Protein AF-A0A6S7JSI7-F1 (afdb_monomer)

Organism: Paramuricea clavata (NCBI:txid317549)

Foldseek 3Di:
DVVVVLLVDALVVLVVQLVVLVVLLVCLLVVQPPCVVDPPPPPPHDTSVVSNVVSVVSSVVSVVSSVVRVCVVCVPVDPCVVVVVVVVVVVVVVVVVVVVVVVVVVVVVVVVVVVVVVVVVVVVD

Radius of gyration: 22.26 Å; Cα contacts (8 Å, |Δi|>4): 66; chains: 1; bounding box: 47×29×73 Å

Sequence (125 aa):
MNWLLYYKSSPLEHHYLHILWNPAVGLVPAFRLPERLVPVSFDVIGQSHQLFHITSFIASKYQFEAVIKDCLLKRGQINTDVVSALSVEAILLVVFTDLVILCYFSIKLYKSTDKEEKLNYNKMD

Secondary structure (DSSP, 8-state):
-HHHHHHHS-HHHHHHHHHHHHHHHHHHHHHTTTTTTSTTTTSSSS-HHHHHHHHHHHHHHHHHHHHHHHHHHTTTT--HHHHHHHHHHHHHHHHHHHHHHHHHHHHHHHHHHHHHHHHHHTTT-

Structure (mmCIF, N/CA/C/O backbone):
data_AF-A0A6S7JSI7-F1
#
_entry.id   AF-A0A6S7JSI7-F1
#
loop_
_atom_site.group_PDB
_atom_site.id
_atom_site.type_symbol
_atom_site.label_atom_id
_atom_site.label_alt_id
_atom_site.label_comp_id
_atom_site.label_asym_id
_atom_site.label_entity_id
_atom_site.label_seq_id
_atom_site.pdbx_PDB_ins_code
_atom_site.Cartn_x
_atom_site.Cartn_y
_atom_site.Cartn_z
_atom_site.occupancy
_atom_site.B_iso_or_equiv
_atom_site.auth_seq_id
_atom_site.auth_comp_id
_atom_site.auth_asym_id
_atom_site.auth_atom_id
_atom_site.pdbx_PDB_model_num
ATOM 1 N N . MET A 1 1 ? -1.013 -21.119 -24.278 1.00 50.38 1 MET A N 1
ATOM 2 C CA . MET A 1 1 ? -1.716 -19.870 -24.657 1.00 50.38 1 MET A CA 1
ATOM 3 C C . MET A 1 1 ? -1.460 -18.712 -23.679 1.00 50.38 1 MET A C 1
ATOM 5 O O . MET A 1 1 ? -1.123 -17.634 -24.141 1.00 50.38 1 MET A O 1
ATOM 9 N N . ASN A 1 2 ? -1.539 -18.911 -22.352 1.00 59.53 2 ASN A N 1
ATOM 10 C CA . ASN A 1 2 ? -1.414 -17.815 -21.363 1.00 59.53 2 ASN A CA 1
ATOM 11 C C . ASN A 1 2 ? -0.045 -17.114 -21.302 1.00 59.53 2 ASN A C 1
ATOM 13 O O . ASN A 1 2 ? 0.011 -15.916 -21.057 1.00 59.53 2 ASN A O 1
ATOM 17 N N . TRP A 1 3 ? 1.055 -17.821 -21.574 1.00 59.19 3 TRP A N 1
ATOM 18 C CA . TRP A 1 3 ? 2.406 -17.244 -21.498 1.00 59.19 3 TRP A CA 1
ATOM 19 C C . TRP A 1 3 ? 2.675 -16.143 -22.541 1.00 59.19 3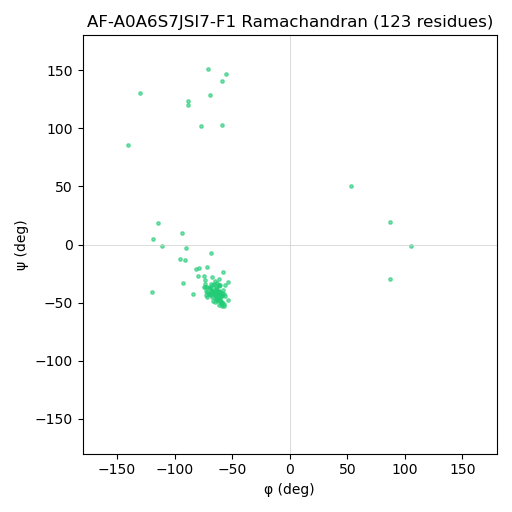 TRP A C 1
ATOM 21 O O . TRP A 1 3 ? 3.350 -15.161 -22.249 1.00 59.19 3 TRP A O 1
ATOM 31 N N . LEU A 1 4 ? 2.097 -16.261 -23.742 1.00 59.94 4 LEU A N 1
ATOM 32 C CA . LEU A 1 4 ? 2.232 -15.245 -24.795 1.00 59.94 4 LEU A CA 1
ATOM 33 C C . LEU A 1 4 ? 1.395 -13.991 -24.495 1.00 59.94 4 LEU A C 1
ATOM 35 O O . LEU A 1 4 ? 1.825 -12.878 -24.784 1.00 59.94 4 LEU A O 1
ATOM 39 N N . LEU A 1 5 ? 0.226 -14.158 -23.866 1.00 63.38 5 LEU A N 1
ATOM 40 C CA . LEU A 1 5 ? -0.597 -13.037 -23.397 1.00 63.38 5 LEU A CA 1
ATOM 41 C C . LEU A 1 5 ? 0.058 -12.315 -22.213 1.00 63.38 5 LEU A C 1
ATOM 43 O O . LEU A 1 5 ? 0.045 -11.087 -22.156 1.00 63.38 5 LEU A O 1
ATOM 47 N N . TYR A 1 6 ? 0.701 -13.067 -21.316 1.00 66.12 6 TYR A N 1
ATOM 48 C CA . TYR A 1 6 ? 1.439 -12.515 -20.182 1.00 66.12 6 TYR A CA 1
ATOM 49 C C . TYR A 1 6 ? 2.558 -11.559 -20.624 1.00 66.12 6 TYR A C 1
ATOM 51 O O . TYR A 1 6 ? 2.690 -10.477 -20.054 1.00 66.12 6 TYR A O 1
ATOM 59 N N . TYR A 1 7 ? 3.3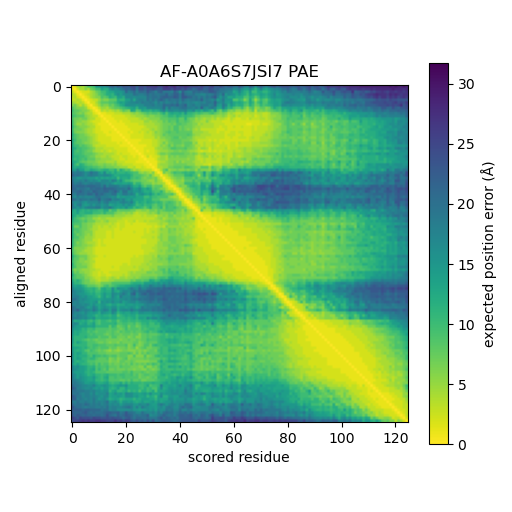02 -11.908 -21.681 1.00 63.75 7 TYR A N 1
ATOM 60 C CA . TYR A 1 7 ? 4.351 -11.046 -22.241 1.00 63.75 7 TYR A CA 1
ATOM 61 C C . TYR A 1 7 ? 3.799 -9.858 -23.049 1.00 63.75 7 TYR A C 1
ATOM 63 O O . TYR A 1 7 ? 4.444 -8.819 -23.133 1.00 63.75 7 TYR A O 1
ATOM 71 N N . LYS A 1 8 ? 2.595 -9.987 -23.625 1.00 66.75 8 LYS A N 1
ATOM 72 C CA . LYS A 1 8 ? 1.939 -8.905 -24.378 1.00 66.75 8 LYS A CA 1
ATOM 73 C C . LYS A 1 8 ? 1.388 -7.795 -23.475 1.00 66.75 8 LYS A C 1
ATOM 75 O O . LYS A 1 8 ? 1.320 -6.648 -23.901 1.00 66.75 8 LYS A O 1
ATOM 80 N N . SER A 1 9 ? 0.973 -8.139 -22.258 1.00 74.88 9 SER A N 1
ATOM 81 C CA . SER A 1 9 ? 0.397 -7.178 -21.309 1.00 74.88 9 SER A CA 1
ATOM 82 C C . SER A 1 9 ? 1.438 -6.181 -20.781 1.00 74.88 9 SER A C 1
ATOM 84 O O . SER A 1 9 ? 2.513 -6.573 -20.308 1.00 74.88 9 SER A O 1
ATOM 86 N N . SER A 1 10 ? 1.115 -4.889 -20.864 1.00 81.69 10 SER A N 1
ATOM 87 C CA . SER A 1 10 ? 2.058 -3.806 -20.573 1.00 81.69 10 SER A CA 1
ATOM 88 C C . SER A 1 10 ? 2.380 -3.696 -19.067 1.00 81.69 10 SER A C 1
ATOM 90 O O . SER A 1 10 ? 1.530 -4.017 -18.228 1.00 81.69 10 SER A O 1
ATOM 92 N N . PRO A 1 11 ? 3.584 -3.219 -18.677 1.00 82.31 11 PRO A N 1
ATOM 93 C CA . PRO A 1 11 ? 3.891 -2.923 -17.270 1.00 82.31 11 PRO A CA 1
ATOM 94 C C . PRO A 1 11 ? 2.886 -1.931 -16.664 1.00 82.31 11 PRO A C 1
ATOM 96 O O . PRO A 1 11 ? 2.489 -2.053 -15.508 1.00 82.31 11 PRO A O 1
ATOM 99 N N . LEU A 1 12 ? 2.410 -0.992 -17.485 1.00 85.38 12 LEU A N 1
ATOM 100 C CA . LEU A 1 12 ? 1.447 0.037 -17.111 1.00 85.38 12 LEU A CA 1
ATOM 101 C C . LEU A 1 12 ? 0.100 -0.548 -16.650 1.00 85.38 12 LEU A C 1
ATOM 103 O O . LEU A 1 12 ? -0.446 -0.100 -15.646 1.00 85.38 12 LEU A O 1
ATOM 107 N N . GLU A 1 13 ? -0.414 -1.579 -17.327 1.00 87.69 13 GLU A N 1
ATOM 108 C CA . GLU A 1 13 ? -1.639 -2.280 -16.903 1.00 87.69 13 GLU A CA 1
ATOM 109 C C . GLU A 1 13 ? -1.509 -2.863 -15.490 1.00 87.69 13 GLU A C 1
ATOM 111 O O . GLU A 1 13 ? -2.447 -2.792 -14.698 1.00 87.69 13 GLU A O 1
ATOM 116 N N . HIS A 1 14 ? -0.335 -3.398 -15.149 1.00 87.00 14 HIS A N 1
ATOM 117 C CA . HIS A 1 14 ? -0.092 -4.017 -13.844 1.00 87.00 14 HIS A CA 1
ATOM 118 C C . HIS A 1 14 ? 0.023 -2.949 -12.751 1.00 87.00 14 HIS A C 1
ATOM 120 O O . HIS A 1 14 ? -0.514 -3.131 -11.660 1.00 87.00 14 HIS A O 1
ATOM 126 N N . HIS A 1 15 ? 0.616 -1.793 -13.069 1.00 88.25 15 HIS A N 1
ATOM 127 C CA . HIS A 1 15 ? 0.615 -0.623 -12.186 1.00 88.25 15 HIS A CA 1
ATOM 128 C C . HIS A 1 15 ? -0.797 -0.093 -11.921 1.00 88.25 15 HIS A C 1
ATOM 130 O O . HIS A 1 15 ? -1.130 0.174 -10.768 1.00 88.25 15 HIS A O 1
ATOM 136 N N . TYR A 1 16 ? -1.657 0.006 -12.940 1.00 89.00 16 TYR A N 1
ATOM 137 C CA . TYR A 1 16 ? -3.050 0.427 -12.743 1.00 89.00 16 TYR A CA 1
ATOM 138 C C . TYR A 1 16 ? -3.839 -0.552 -11.875 1.00 89.00 16 TYR A C 1
ATOM 140 O O . TYR A 1 16 ? -4.582 -0.124 -10.992 1.00 89.00 16 TYR A O 1
ATOM 148 N N . LEU A 1 17 ? -3.658 -1.858 -12.085 1.00 89.31 17 LEU A N 1
ATOM 149 C CA . LEU A 1 17 ? -4.304 -2.876 -11.259 1.00 89.31 17 LEU A CA 1
ATOM 150 C C . LEU A 1 17 ? -3.799 -2.818 -9.815 1.00 89.31 17 LEU A C 1
ATOM 152 O O . LEU A 1 17 ? -4.609 -2.843 -8.893 1.00 89.31 17 LEU A O 1
ATOM 156 N N . HIS A 1 18 ? -2.494 -2.655 -9.597 1.00 89.94 18 HIS A N 1
ATOM 157 C CA . HIS A 1 18 ? -1.946 -2.440 -8.259 1.00 89.94 18 HIS A CA 1
ATOM 158 C C . HIS A 1 18 ? -2.540 -1.187 -7.588 1.00 89.94 18 HIS A C 1
ATOM 160 O O . HIS A 1 18 ? -3.039 -1.281 -6.469 1.00 89.94 18 HIS A O 1
ATOM 166 N N . ILE A 1 19 ? -2.567 -0.041 -8.279 1.00 90.00 19 ILE A N 1
ATOM 167 C CA . ILE A 1 19 ? -3.143 1.215 -7.763 1.00 90.00 19 ILE A CA 1
ATOM 168 C C . ILE A 1 19 ? -4.634 1.059 -7.439 1.00 90.00 19 ILE A C 1
ATOM 170 O O . ILE A 1 19 ? -5.106 1.643 -6.468 1.00 90.00 19 ILE A O 1
ATOM 174 N N . LEU A 1 20 ? -5.373 0.260 -8.210 1.00 90.69 20 LEU A N 1
ATOM 175 C CA . LEU A 1 20 ? -6.781 -0.032 -7.948 1.00 90.69 20 LEU A CA 1
ATOM 176 C C . LEU A 1 20 ? -6.976 -0.916 -6.705 1.00 90.69 20 LEU A C 1
ATOM 178 O O . LEU A 1 20 ? -7.883 -0.668 -5.912 1.00 90.69 20 LEU A O 1
ATOM 182 N N . TRP A 1 21 ? -6.143 -1.946 -6.531 1.00 87.94 21 TRP A N 1
ATOM 183 C CA . TRP A 1 21 ? -6.263 -2.899 -5.422 1.00 87.94 21 TRP A CA 1
ATOM 184 C C . TRP A 1 21 ? -5.689 -2.371 -4.102 1.00 87.94 21 TRP A C 1
ATOM 186 O O . TRP A 1 21 ? -6.166 -2.762 -3.038 1.00 87.94 21 TRP A O 1
ATOM 196 N N . ASN A 1 22 ? -4.717 -1.459 -4.140 1.00 88.38 22 ASN A N 1
ATOM 197 C CA . ASN A 1 22 ? -4.033 -0.966 -2.944 1.00 88.38 22 ASN A CA 1
ATOM 198 C C . ASN A 1 22 ? -4.968 -0.233 -1.945 1.00 88.38 22 ASN A C 1
ATOM 200 O O . ASN A 1 22 ? -4.910 -0.529 -0.753 1.00 88.38 22 ASN A O 1
ATOM 204 N N . PRO A 1 23 ? -5.915 0.633 -2.367 1.00 87.38 23 PRO A N 1
ATOM 205 C CA . PRO A 1 23 ? -6.918 1.196 -1.462 1.00 87.38 23 PRO A CA 1
ATOM 206 C C . PRO A 1 23 ? -7.815 0.133 -0.819 1.00 87.38 23 PRO A C 1
ATOM 208 O O . PRO A 1 23 ? -8.195 0.275 0.342 1.00 87.38 23 PRO A O 1
ATOM 211 N N . ALA A 1 24 ? -8.139 -0.948 -1.537 1.00 84.75 24 ALA A N 1
ATOM 212 C CA . ALA A 1 24 ? -8.990 -2.011 -1.006 1.00 84.75 24 ALA A CA 1
ATOM 213 C C . ALA A 1 24 ? -8.346 -2.706 0.207 1.00 84.75 24 ALA A C 1
ATOM 215 O O . ALA A 1 24 ? -9.059 -3.044 1.151 1.00 84.75 24 ALA A O 1
ATOM 216 N N . VAL A 1 25 ? -7.012 -2.820 0.233 1.00 87.44 25 VAL A N 1
ATOM 217 C CA . VAL A 1 25 ? -6.250 -3.361 1.372 1.00 87.44 25 VAL A CA 1
ATOM 218 C C . VAL A 1 25 ? -6.528 -2.585 2.660 1.00 87.44 25 VAL A C 1
ATOM 220 O O . VAL A 1 25 ? -6.720 -3.190 3.707 1.00 87.44 25 VAL A O 1
ATOM 223 N N . GLY A 1 26 ? -6.589 -1.252 2.599 1.00 82.81 26 GLY A N 1
ATOM 224 C CA . GLY A 1 26 ? -6.851 -0.422 3.777 1.00 82.81 26 GLY A CA 1
ATOM 225 C C . GLY A 1 26 ? -8.339 -0.275 4.103 1.00 82.81 26 GLY A C 1
ATOM 226 O O . GLY A 1 26 ? -8.739 -0.348 5.264 1.00 82.81 26 GLY A O 1
ATOM 227 N N . LEU A 1 27 ? -9.178 -0.073 3.084 1.00 84.50 27 LEU A N 1
ATOM 228 C CA . LEU A 1 27 ? -10.590 0.276 3.269 1.00 84.50 27 LEU A CA 1
ATOM 229 C C . LEU A 1 27 ? -11.429 -0.906 3.773 1.00 84.50 27 LEU A C 1
ATOM 231 O O . LEU A 1 27 ? -12.280 -0.725 4.642 1.00 84.50 27 LEU A O 1
ATOM 235 N N . VAL A 1 28 ? -11.187 -2.117 3.270 1.00 81.88 28 VAL A N 1
ATOM 236 C CA . VAL A 1 28 ? -11.949 -3.317 3.649 1.00 81.88 28 VAL A CA 1
ATOM 237 C C . VAL A 1 28 ? -11.879 -3.608 5.161 1.00 81.88 28 VAL A C 1
ATOM 239 O O . VAL A 1 28 ? -12.943 -3.681 5.787 1.00 81.88 28 VAL A O 1
ATOM 242 N N . PRO A 1 29 ? -10.689 -3.701 5.792 1.00 80.12 29 PRO A N 1
ATOM 243 C CA . PRO A 1 29 ? -10.589 -3.896 7.238 1.00 80.12 29 PRO A CA 1
ATOM 244 C C . PRO A 1 29 ? -10.975 -2.646 8.041 1.00 80.12 29 PRO A C 1
ATOM 246 O O . PRO A 1 29 ? -11.609 -2.777 9.087 1.00 80.12 29 PRO A O 1
ATOM 249 N N . ALA A 1 30 ? -10.657 -1.432 7.567 1.00 80.38 30 ALA A N 1
ATOM 250 C CA . ALA A 1 30 ? -10.965 -0.199 8.301 1.00 80.38 30 ALA A CA 1
ATOM 251 C C . ALA A 1 30 ? -12.475 0.037 8.448 1.00 80.38 30 ALA A C 1
ATOM 253 O O . ALA A 1 30 ? -12.952 0.421 9.518 1.00 80.38 30 ALA A O 1
ATOM 254 N N . PHE A 1 31 ? -13.239 -0.221 7.386 1.00 80.50 31 PHE A N 1
ATOM 255 C CA . PHE A 1 31 ? -14.691 -0.058 7.390 1.00 80.50 31 PHE A CA 1
ATOM 256 C C . PHE A 1 31 ? -15.446 -1.313 7.819 1.00 80.50 31 PHE A C 1
ATOM 258 O O . PHE A 1 31 ? -16.673 -1.244 7.953 1.00 80.50 31 PHE A O 1
ATOM 265 N N . ARG A 1 32 ? -14.739 -2.426 8.074 1.00 72.81 32 ARG A N 1
ATOM 266 C CA . ARG A 1 32 ? -15.351 -3.721 8.394 1.00 72.81 32 ARG A CA 1
ATOM 267 C C . ARG A 1 32 ? -16.376 -4.115 7.325 1.00 72.81 32 ARG A C 1
ATOM 269 O O . ARG A 1 32 ? -17.542 -4.399 7.600 1.00 72.81 32 ARG A O 1
ATOM 276 N N . LEU A 1 33 ? -15.958 -4.044 6.066 1.00 64.31 33 LEU A N 1
ATOM 277 C CA . LEU A 1 33 ? -16.753 -4.505 4.926 1.00 64.31 33 LEU A CA 1
ATOM 278 C C . LEU A 1 33 ? -16.405 -5.985 4.742 1.00 64.31 33 LEU A C 1
ATOM 280 O O . LEU A 1 33 ? -15.212 -6.264 4.632 1.00 64.31 33 LEU A O 1
ATOM 284 N N . PRO A 1 34 ? -17.342 -6.954 4.758 1.00 62.41 34 PRO A N 1
ATOM 285 C CA . PRO A 1 34 ? -18.798 -6.914 4.531 1.00 62.41 34 PRO A CA 1
ATOM 286 C C . PRO A 1 34 ? -19.666 -7.191 5.781 1.00 62.41 34 PRO A C 1
ATOM 288 O O . PRO A 1 34 ? -20.894 -7.126 5.720 1.00 62.41 34 PRO A O 1
ATOM 291 N N . GLU A 1 35 ? -19.034 -7.462 6.920 1.00 61.28 35 GLU A N 1
ATOM 292 C CA . GLU A 1 35 ? -19.653 -7.721 8.230 1.00 61.28 35 GLU A CA 1
ATOM 293 C C . GLU A 1 35 ? -20.543 -6.561 8.729 1.00 61.28 35 GLU A C 1
ATOM 295 O O . GLU A 1 35 ? -21.506 -6.786 9.460 1.00 61.28 35 GLU A O 1
ATOM 300 N N . ARG A 1 36 ? -20.304 -5.328 8.257 1.00 62.09 36 ARG A N 1
ATOM 301 C CA . ARG A 1 36 ? -21.179 -4.165 8.487 1.00 62.09 36 ARG A CA 1
ATOM 302 C C . ARG A 1 36 ? -22.398 -4.089 7.552 1.00 62.09 36 ARG A C 1
ATOM 304 O O . ARG A 1 36 ? -23.355 -3.393 7.879 1.00 62.09 36 ARG A O 1
ATOM 311 N N . LEU A 1 37 ? -22.364 -4.757 6.396 1.00 61.69 37 LEU A N 1
ATOM 312 C CA . LEU A 1 37 ? -23.437 -4.729 5.389 1.00 61.69 37 LEU A CA 1
ATOM 313 C C . LEU A 1 37 ? -24.439 -5.875 5.570 1.00 61.69 37 LEU A C 1
ATOM 315 O O . LEU A 1 37 ? -25.624 -5.678 5.315 1.00 61.69 37 LEU A O 1
ATOM 319 N N . VAL A 1 38 ? -23.989 -7.046 6.035 1.00 65.69 38 VAL A N 1
ATOM 320 C CA . VAL A 1 38 ? -24.867 -8.173 6.388 1.00 65.69 38 VAL A CA 1
ATOM 321 C C . VAL A 1 38 ? -24.342 -8.842 7.664 1.00 65.69 38 VAL A C 1
ATOM 323 O O . VAL A 1 38 ? -23.559 -9.797 7.584 1.00 65.69 38 VAL A O 1
ATOM 326 N N . PRO A 1 39 ? -24.723 -8.345 8.855 1.00 58.97 39 PRO A N 1
ATOM 327 C CA . PRO A 1 39 ? -24.338 -8.992 10.103 1.00 58.97 39 PRO A CA 1
ATOM 328 C C . PRO A 1 39 ? -24.874 -10.435 10.103 1.00 58.97 39 PRO A C 1
ATOM 330 O O . PRO A 1 39 ? -25.978 -10.675 9.620 1.00 58.97 39 PRO A O 1
ATOM 333 N N . VAL A 1 40 ? -24.089 -11.392 10.617 1.00 62.47 40 VAL A N 1
ATOM 334 C CA . VAL A 1 40 ? -24.347 -12.856 10.679 1.00 62.47 40 VAL A CA 1
ATOM 335 C C . VAL A 1 40 ? -23.921 -13.679 9.447 1.00 62.47 40 VAL A C 1
ATOM 337 O O . VAL A 1 40 ? -23.523 -14.829 9.609 1.00 62.47 40 VAL A O 1
ATOM 340 N N . SER A 1 41 ? -23.907 -13.135 8.223 1.00 65.75 41 SER A N 1
ATOM 341 C CA . SER A 1 41 ? -23.552 -13.944 7.028 1.00 65.75 41 SER A CA 1
ATOM 342 C C . SER A 1 41 ? -22.046 -14.179 6.838 1.00 65.75 41 SER A C 1
ATOM 344 O O . SER A 1 41 ? -21.654 -15.110 6.140 1.00 65.75 41 SER A O 1
ATOM 346 N N . PHE A 1 42 ? -21.202 -13.349 7.456 1.00 61.72 42 PHE A N 1
ATOM 347 C CA . PHE A 1 42 ? -19.754 -13.313 7.212 1.00 61.72 42 PHE A CA 1
ATOM 348 C C . PHE A 1 42 ? -18.897 -13.746 8.417 1.00 61.72 42 PHE A C 1
ATOM 350 O O . PHE A 1 42 ? -17.703 -13.460 8.449 1.00 61.72 42 PHE A O 1
ATOM 357 N N . ASP A 1 43 ? -19.477 -14.457 9.392 1.00 60.34 43 ASP A N 1
ATOM 358 C CA . ASP A 1 43 ? -18.766 -14.884 10.615 1.00 60.34 43 ASP A CA 1
ATOM 359 C C . ASP A 1 43 ? -17.738 -16.013 10.385 1.00 60.34 43 ASP A C 1
ATOM 361 O O . ASP A 1 43 ? -16.838 -16.201 11.199 1.00 60.34 43 ASP A O 1
ATOM 365 N N . VAL A 1 44 ? -17.838 -16.767 9.278 1.00 58.59 44 VAL A N 1
ATOM 366 C CA . VAL A 1 44 ? -16.956 -17.923 8.985 1.00 58.59 44 VAL A CA 1
ATOM 367 C C . VAL A 1 44 ? -16.162 -17.749 7.681 1.00 58.59 44 VAL A C 1
ATOM 369 O O . VAL A 1 44 ? -14.973 -18.068 7.628 1.00 58.59 44 VAL A O 1
ATOM 372 N N . ILE A 1 45 ? -16.790 -17.220 6.625 1.00 62.38 45 ILE A N 1
ATOM 373 C CA . ILE A 1 45 ? -16.188 -17.008 5.298 1.00 62.38 45 ILE A CA 1
ATOM 374 C C . ILE A 1 45 ? -16.463 -15.566 4.867 1.00 62.38 45 ILE A C 1
ATOM 376 O O . ILE A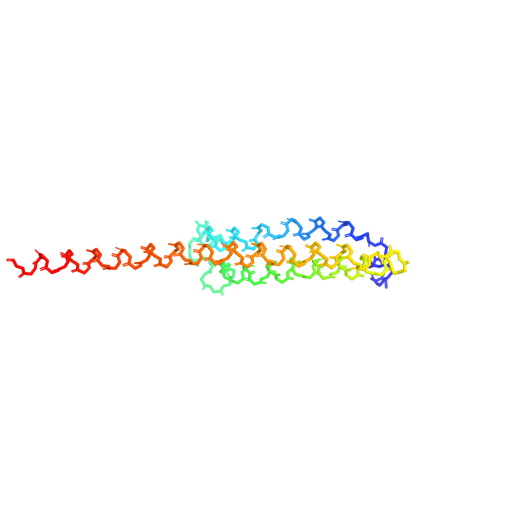 1 45 ? -17.606 -15.119 4.912 1.00 62.38 45 ILE A O 1
ATOM 380 N N . GLY A 1 46 ? -15.431 -14.846 4.423 1.00 63.75 46 GLY A N 1
ATOM 381 C CA . GLY A 1 46 ? -15.550 -13.469 3.934 1.00 63.75 46 GLY A CA 1
ATOM 382 C C . GLY A 1 46 ? -15.455 -12.397 5.021 1.00 63.75 46 GLY A C 1
ATOM 383 O O . GLY A 1 46 ? -15.865 -11.263 4.783 1.00 63.75 46 GLY A O 1
ATOM 384 N N . GLN A 1 47 ? -14.891 -12.729 6.186 1.00 76.19 47 GLN A N 1
ATOM 385 C CA . GLN A 1 47 ? -14.535 -11.739 7.203 1.00 76.19 47 GLN A CA 1
ATOM 386 C C . GLN A 1 47 ? -13.621 -10.664 6.598 1.00 76.19 47 GLN A C 1
ATOM 388 O O . GLN A 1 47 ? -12.776 -10.965 5.746 1.00 76.19 47 GLN A O 1
ATOM 393 N N . SER A 1 48 ? -13.731 -9.422 7.073 1.00 79.62 48 SER A N 1
ATOM 394 C CA . SER A 1 48 ? -12.895 -8.309 6.599 1.00 79.62 48 SER A CA 1
ATOM 395 C C . SER A 1 48 ? -11.390 -8.621 6.672 1.00 79.62 48 SER A C 1
ATOM 397 O O . SER A 1 48 ? -10.632 -8.235 5.784 1.00 79.62 48 SER A O 1
ATOM 399 N N . HIS A 1 49 ? -10.962 -9.417 7.660 1.00 81.69 49 HIS A N 1
ATOM 400 C CA . HIS A 1 49 ? -9.588 -9.913 7.788 1.00 81.69 49 HIS A CA 1
ATOM 401 C C . HIS A 1 49 ? -9.191 -10.920 6.692 1.00 81.69 49 HIS A C 1
ATOM 403 O O . HIS A 1 49 ? -8.075 -10.875 6.179 1.00 81.69 49 HIS A O 1
ATOM 409 N N . GLN A 1 50 ? -10.097 -11.816 6.289 1.00 84.50 50 GLN A N 1
ATOM 410 C CA . GLN A 1 50 ? -9.843 -12.750 5.185 1.00 84.50 50 GLN A CA 1
ATOM 411 C C . GLN A 1 50 ? -9.761 -12.002 3.851 1.00 84.50 50 GLN A C 1
ATOM 413 O O . GLN A 1 50 ? -8.861 -12.255 3.049 1.00 84.50 50 GLN A O 1
ATOM 418 N N . LEU A 1 51 ? -10.660 -11.038 3.633 1.00 83.50 51 LEU A N 1
ATOM 419 C CA . LEU A 1 51 ? -10.614 -10.184 2.451 1.00 83.50 51 LEU A CA 1
ATOM 420 C C . LEU A 1 51 ? -9.357 -9.316 2.430 1.00 83.50 51 LEU A C 1
A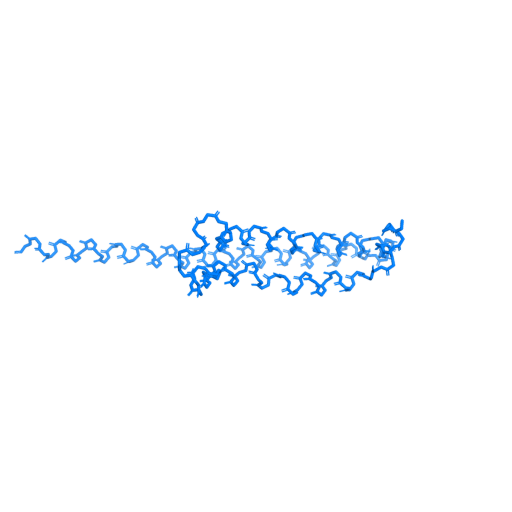TOM 422 O O . LEU A 1 51 ? -8.762 -9.195 1.367 1.00 83.50 51 LEU A O 1
ATOM 426 N N . PHE A 1 52 ? -8.903 -8.804 3.579 1.00 86.94 52 PHE A N 1
ATOM 427 C CA . PHE A 1 52 ? -7.623 -8.103 3.696 1.00 86.94 52 PHE A CA 1
ATOM 428 C C . PHE A 1 52 ? -6.463 -8.950 3.161 1.00 86.94 52 PHE A C 1
ATOM 430 O O . PHE A 1 52 ? -5.682 -8.455 2.346 1.00 86.94 52 PHE A O 1
ATOM 437 N N . HIS A 1 53 ? -6.368 -10.227 3.547 1.00 87.12 53 HIS A N 1
ATOM 438 C CA . HIS A 1 53 ? -5.324 -11.124 3.031 1.00 87.12 53 HIS A CA 1
ATOM 439 C C . HIS A 1 53 ? -5.432 -11.328 1.518 1.00 87.12 53 HIS A C 1
ATOM 441 O O . HIS A 1 53 ? -4.425 -11.252 0.815 1.00 87.12 53 HIS A O 1
ATOM 447 N N . ILE A 1 54 ? -6.648 -11.521 0.998 1.00 89.00 54 ILE A N 1
ATOM 448 C CA . ILE A 1 54 ? -6.886 -11.707 -0.442 1.00 89.00 54 ILE A CA 1
ATOM 449 C C . ILE A 1 54 ? -6.515 -10.442 -1.225 1.00 89.00 54 ILE A C 1
ATOM 451 O O . ILE A 1 54 ? -5.763 -10.517 -2.197 1.00 89.00 54 ILE A O 1
ATOM 455 N N . THR A 1 55 ? -6.997 -9.271 -0.805 1.00 87.75 55 THR A N 1
ATOM 456 C CA . THR A 1 55 ? -6.698 -7.999 -1.474 1.00 87.75 55 THR A CA 1
ATOM 457 C C . THR A 1 55 ? -5.213 -7.661 -1.392 1.00 87.75 55 THR A C 1
ATOM 459 O O . THR A 1 55 ? -4.646 -7.205 -2.381 1.00 87.75 55 THR A O 1
ATOM 462 N N . SER A 1 56 ? -4.564 -7.945 -0.256 1.00 88.12 56 SER A N 1
ATOM 463 C CA . SER A 1 56 ? -3.121 -7.724 -0.070 1.00 88.12 56 SER A CA 1
ATOM 464 C C . SER A 1 56 ? -2.293 -8.626 -0.973 1.00 88.12 56 SER A C 1
ATOM 466 O O . SER A 1 56 ? -1.324 -8.175 -1.586 1.00 88.12 56 SER A O 1
ATOM 468 N N . PHE A 1 57 ? -2.695 -9.892 -1.109 1.00 92.88 57 PHE A N 1
ATOM 469 C CA . PHE A 1 57 ? -2.062 -10.830 -2.027 1.00 92.88 57 PHE A CA 1
ATOM 470 C C . PHE A 1 57 ? -2.204 -10.376 -3.486 1.00 92.88 57 PHE A C 1
ATOM 472 O O . PHE A 1 57 ? -1.218 -10.362 -4.223 1.00 92.88 57 PHE A O 1
ATOM 479 N N . ILE A 1 58 ? -3.404 -9.959 -3.904 1.00 90.62 58 ILE A N 1
ATOM 480 C CA . ILE A 1 58 ? -3.661 -9.502 -5.279 1.00 90.62 58 ILE A CA 1
ATOM 481 C C . ILE A 1 58 ? -2.873 -8.223 -5.591 1.00 90.62 58 ILE A C 1
ATOM 483 O O . ILE A 1 58 ? -2.225 -8.153 -6.637 1.00 90.62 58 ILE A O 1
ATOM 487 N N . ALA A 1 59 ? -2.886 -7.235 -4.690 1.00 89.56 59 ALA A N 1
ATOM 488 C CA . ALA A 1 59 ? -2.109 -6.007 -4.841 1.00 89.56 59 ALA A CA 1
ATOM 489 C C . ALA A 1 59 ? -0.609 -6.316 -4.966 1.00 89.56 59 ALA A C 1
ATOM 491 O O . ALA A 1 59 ? 0.021 -5.899 -5.938 1.00 89.56 59 ALA A O 1
ATOM 492 N N . SER A 1 60 ? -0.065 -7.130 -4.053 1.00 91.12 60 SER A N 1
ATOM 493 C CA . SER A 1 60 ? 1.352 -7.518 -4.065 1.00 91.12 60 SER A CA 1
ATOM 494 C C . SER A 1 60 ? 1.729 -8.272 -5.339 1.00 91.12 60 SER A C 1
ATOM 496 O O . SER A 1 60 ? 2.784 -8.021 -5.917 1.00 91.12 60 SER A O 1
ATOM 498 N N . LYS A 1 61 ? 0.859 -9.165 -5.830 1.00 93.31 61 LYS A N 1
ATOM 499 C CA . LYS A 1 61 ? 1.077 -9.867 -7.100 1.00 93.31 61 LYS A CA 1
ATOM 500 C C . LYS A 1 61 ? 1.257 -8.869 -8.248 1.00 93.31 61 LYS A C 1
ATOM 502 O O . LYS A 1 61 ? 2.257 -8.947 -8.958 1.00 93.31 61 LYS A O 1
ATOM 507 N N . TYR A 1 62 ? 0.327 -7.927 -8.416 1.00 90.06 62 TYR A N 1
ATOM 508 C CA . TYR A 1 62 ? 0.417 -6.935 -9.493 1.00 90.06 62 TYR A CA 1
ATOM 509 C C . TYR A 1 62 ? 1.599 -5.982 -9.314 1.00 90.06 62 TYR A C 1
ATOM 511 O O . TYR A 1 62 ? 2.236 -5.627 -10.303 1.00 90.06 62 TYR A O 1
ATOM 519 N N . GLN A 1 63 ? 1.944 -5.631 -8.073 1.00 91.06 63 GLN A N 1
ATOM 520 C CA . GLN A 1 63 ? 3.142 -4.855 -7.760 1.00 91.06 63 GLN A CA 1
ATOM 521 C C . GLN A 1 63 ? 4.413 -5.577 -8.230 1.00 91.06 63 GLN A C 1
ATOM 523 O O . GLN A 1 63 ? 5.217 -4.997 -8.960 1.00 91.06 63 GLN A O 1
ATOM 528 N N . PHE A 1 64 ? 4.584 -6.852 -7.863 1.00 89.81 64 PHE A N 1
ATOM 529 C CA . PHE A 1 64 ? 5.747 -7.642 -8.273 1.00 89.81 64 PHE A CA 1
ATOM 530 C C . PHE A 1 64 ? 5.796 -7.853 -9.788 1.00 89.81 64 PHE A C 1
ATOM 532 O O . PHE A 1 64 ? 6.854 -7.677 -10.392 1.00 89.81 64 PHE A O 1
ATOM 539 N N . GLU A 1 65 ? 4.671 -8.186 -10.425 1.00 89.44 65 GLU A N 1
ATOM 540 C CA . GLU A 1 65 ? 4.610 -8.373 -11.879 1.00 89.44 65 GLU A CA 1
ATOM 541 C C . GLU A 1 65 ? 4.941 -7.078 -12.638 1.00 89.44 65 GLU A C 1
ATOM 543 O O . GLU A 1 65 ? 5.673 -7.127 -13.629 1.00 89.44 65 GLU A O 1
ATOM 548 N N . ALA A 1 66 ? 4.466 -5.921 -12.164 1.00 87.50 66 ALA A N 1
ATOM 549 C CA . ALA A 1 66 ? 4.783 -4.623 -12.754 1.00 87.50 66 ALA A CA 1
ATOM 550 C C . ALA A 1 66 ? 6.283 -4.304 -12.655 1.00 87.50 66 ALA A C 1
ATOM 552 O O . ALA A 1 66 ? 6.912 -3.971 -13.660 1.00 87.50 66 ALA A O 1
ATOM 553 N N . VAL A 1 67 ? 6.873 -4.489 -11.467 1.00 86.62 67 VAL A N 1
ATOM 554 C CA . VAL A 1 67 ? 8.303 -4.239 -11.221 1.00 86.62 67 VAL A CA 1
ATOM 555 C C . VAL A 1 67 ? 9.180 -5.164 -12.061 1.00 86.62 67 VAL A C 1
ATOM 557 O O . VAL A 1 67 ? 10.107 -4.694 -12.717 1.00 86.62 67 VAL A O 1
ATOM 560 N N . ILE A 1 68 ? 8.879 -6.466 -12.105 1.00 87.19 68 ILE A N 1
ATOM 561 C CA . ILE A 1 68 ? 9.641 -7.425 -12.921 1.00 87.19 68 ILE A CA 1
ATOM 562 C C . ILE A 1 68 ? 9.600 -7.015 -14.396 1.00 87.19 68 ILE A C 1
ATOM 564 O O . ILE A 1 68 ? 10.631 -7.030 -15.070 1.00 87.19 68 ILE A O 1
ATOM 568 N N . LYS A 1 69 ? 8.431 -6.614 -14.904 1.00 85.31 69 LYS A N 1
ATOM 569 C CA . LYS A 1 69 ? 8.284 -6.173 -16.295 1.00 85.31 69 LYS A CA 1
ATOM 570 C C . LYS A 1 69 ? 9.036 -4.878 -16.578 1.00 85.31 69 LYS A C 1
ATOM 572 O O . LYS A 1 69 ? 9.689 -4.795 -17.615 1.00 85.31 69 LYS A O 1
ATOM 577 N N . ASP A 1 70 ? 9.018 -3.916 -15.662 1.00 84.25 70 ASP A N 1
ATOM 578 C CA . ASP A 1 70 ? 9.819 -2.695 -15.780 1.00 84.25 70 ASP A CA 1
ATOM 579 C C . ASP A 1 70 ? 11.322 -2.994 -15.782 1.00 84.25 70 ASP A C 1
ATOM 581 O O . ASP A 1 70 ? 12.058 -2.446 -16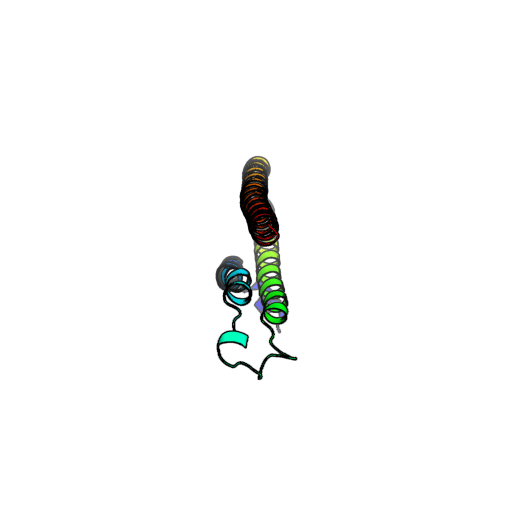.606 1.00 84.25 70 ASP A O 1
ATOM 585 N N . CYS A 1 71 ? 11.784 -3.902 -14.917 1.00 82.50 71 CYS A N 1
ATOM 586 C CA . CYS A 1 71 ? 13.177 -4.343 -14.886 1.00 82.50 71 CYS A CA 1
ATOM 587 C C . CYS A 1 71 ? 13.592 -5.033 -16.191 1.00 82.50 71 CYS A C 1
ATOM 589 O O . CYS A 1 71 ? 14.702 -4.809 -16.671 1.00 82.50 71 CYS A O 1
ATOM 591 N N . LEU A 1 72 ? 12.713 -5.853 -16.777 1.00 84.00 72 LEU A N 1
ATOM 592 C CA . LEU A 1 72 ? 12.966 -6.520 -18.055 1.00 84.00 72 LEU A CA 1
ATOM 593 C C . LEU A 1 72 ? 12.964 -5.531 -19.229 1.00 84.00 72 LEU A C 1
ATOM 595 O O . LEU A 1 72 ? 13.842 -5.620 -20.084 1.00 84.00 72 LEU A O 1
ATOM 599 N N . LEU A 1 73 ? 12.019 -4.584 -19.257 1.00 81.19 73 LEU A N 1
ATOM 600 C CA . LEU A 1 73 ? 11.884 -3.587 -20.325 1.00 81.19 73 LEU A CA 1
ATOM 601 C C . LEU A 1 73 ? 13.052 -2.595 -20.327 1.00 81.19 73 LEU A C 1
ATOM 603 O O . LEU A 1 73 ? 13.566 -2.240 -21.382 1.00 81.19 73 LEU A O 1
ATOM 607 N N . LYS A 1 74 ? 13.484 -2.158 -19.141 1.00 76.75 74 LYS A N 1
ATOM 608 C CA . LYS A 1 74 ? 14.540 -1.151 -18.975 1.00 76.75 74 LYS A CA 1
ATOM 609 C C . LYS A 1 74 ? 15.929 -1.771 -18.802 1.00 76.75 74 LYS A C 1
ATOM 611 O O . LYS A 1 74 ? 16.880 -1.062 -18.467 1.00 76.75 74 LYS A O 1
ATOM 616 N N . ARG A 1 75 ? 16.079 -3.084 -19.011 1.00 71.56 75 ARG A N 1
ATOM 617 C CA . ARG A 1 75 ? 17.348 -3.805 -18.841 1.00 71.56 75 ARG A CA 1
ATOM 618 C C . ARG A 1 75 ? 18.424 -3.204 -19.758 1.00 71.56 75 ARG A C 1
ATOM 620 O O . ARG A 1 75 ? 18.431 -3.460 -20.955 1.00 71.56 75 ARG A O 1
ATOM 627 N N . GLY A 1 76 ? 19.326 -2.405 -19.182 1.00 65.69 76 GLY A N 1
ATOM 628 C CA . GLY A 1 76 ? 20.408 -1.704 -19.895 1.00 65.69 76 GLY A CA 1
ATOM 629 C C . GLY A 1 76 ? 20.213 -0.193 -20.101 1.00 65.69 76 GLY A C 1
ATOM 630 O O . GLY A 1 76 ? 21.105 0.450 -20.639 1.00 65.69 76 GLY A O 1
ATOM 631 N N . GLN A 1 77 ? 19.090 0.383 -19.661 1.00 69.31 77 GLN A N 1
ATOM 632 C CA . GLN A 1 77 ? 18.785 1.824 -19.760 1.00 69.31 77 GLN A CA 1
ATOM 633 C C . GLN A 1 77 ? 18.590 2.498 -18.389 1.00 69.31 77 GLN A C 1
ATOM 635 O O . GLN A 1 77 ? 18.221 3.668 -18.311 1.00 69.31 77 GLN A O 1
ATOM 640 N N . ILE A 1 78 ? 18.800 1.762 -17.294 1.00 69.19 78 ILE A N 1
ATOM 641 C CA . ILE A 1 78 ? 18.588 2.254 -15.930 1.00 69.19 78 ILE A CA 1
ATOM 642 C C . ILE A 1 78 ? 19.867 2.920 -15.434 1.00 69.19 78 ILE A C 1
ATOM 644 O O . ILE A 1 78 ? 20.900 2.267 -15.305 1.00 69.19 78 ILE A O 1
ATOM 648 N N . ASN A 1 79 ? 19.772 4.206 -15.105 1.00 71.50 79 ASN A N 1
ATOM 649 C CA . ASN A 1 79 ? 20.796 4.888 -14.328 1.00 71.50 79 ASN A CA 1
ATOM 650 C C . ASN A 1 79 ? 20.629 4.476 -12.855 1.00 71.50 79 ASN A C 1
ATOM 652 O O . ASN A 1 79 ? 19.687 4.908 -12.185 1.00 71.50 79 ASN A O 1
ATOM 656 N N . THR A 1 80 ? 21.477 3.557 -12.391 1.00 67.06 80 THR A N 1
ATOM 657 C CA . THR A 1 80 ? 21.349 2.887 -11.085 1.00 67.06 80 THR A CA 1
ATOM 658 C C . THR A 1 80 ? 21.409 3.858 -9.913 1.00 67.06 80 THR A C 1
ATOM 660 O O . THR A 1 80 ? 20.735 3.638 -8.909 1.00 67.06 80 THR A O 1
ATOM 663 N N . ASP A 1 81 ? 22.134 4.964 -10.067 1.00 67.56 81 ASP A N 1
ATOM 664 C CA . ASP A 1 81 ? 22.401 5.909 -8.983 1.00 67.56 81 ASP A CA 1
ATOM 665 C C . ASP A 1 81 ? 21.153 6.728 -8.621 1.00 67.56 81 ASP A C 1
ATOM 667 O O . ASP A 1 81 ? 20.799 6.865 -7.449 1.00 67.56 81 ASP A O 1
ATOM 671 N N . VAL A 1 82 ? 20.417 7.203 -9.632 1.00 69.25 82 VAL A N 1
ATOM 672 C CA . VAL A 1 82 ? 19.201 8.016 -9.443 1.00 69.25 82 VAL A CA 1
ATOM 673 C C . VAL A 1 82 ? 18.039 7.170 -8.917 1.00 69.25 82 VAL A C 1
ATOM 675 O O . VAL A 1 82 ? 17.304 7.600 -8.028 1.00 69.25 82 VAL A O 1
ATOM 678 N N . VAL A 1 83 ? 17.875 5.948 -9.437 1.00 68.31 83 VAL A N 1
ATOM 679 C CA . VAL A 1 83 ? 16.810 5.032 -8.991 1.00 68.31 83 VAL A CA 1
ATOM 680 C C . VAL A 1 83 ? 17.059 4.558 -7.558 1.00 68.31 83 VAL A C 1
ATOM 682 O O . VAL A 1 83 ? 16.114 4.474 -6.773 1.00 68.31 83 VAL A O 1
ATOM 685 N N . SER A 1 84 ? 18.322 4.313 -7.191 1.00 68.31 84 SER A N 1
ATOM 686 C CA . SER A 1 84 ? 18.693 3.946 -5.823 1.00 68.31 84 SER A CA 1
ATOM 687 C C . SER A 1 84 ? 18.364 5.066 -4.832 1.00 68.31 84 SER A C 1
ATOM 689 O O . SER A 1 84 ? 17.740 4.791 -3.809 1.00 68.31 84 SER A O 1
ATOM 691 N N . ALA A 1 85 ? 18.704 6.322 -5.140 1.00 73.31 85 ALA A N 1
ATOM 692 C CA . ALA A 1 85 ? 18.421 7.454 -4.253 1.00 73.31 85 ALA A CA 1
ATOM 693 C C . ALA A 1 85 ? 16.914 7.627 -3.984 1.00 73.31 85 ALA A C 1
ATOM 695 O O . ALA A 1 85 ? 16.493 7.630 -2.827 1.00 73.31 85 ALA A O 1
ATOM 696 N N . LEU A 1 86 ? 16.092 7.650 -5.040 1.00 73.75 86 LEU A N 1
ATOM 697 C CA . LEU A 1 86 ? 14.638 7.801 -4.905 1.00 73.75 86 LEU A CA 1
ATOM 698 C C . LEU A 1 86 ? 14.004 6.637 -4.125 1.00 73.75 86 LEU A C 1
ATOM 700 O O . LEU A 1 86 ? 13.059 6.835 -3.363 1.00 73.75 86 LEU A O 1
ATOM 704 N N . SER A 1 87 ? 14.531 5.418 -4.286 1.00 79.31 87 SER A N 1
ATOM 705 C CA . SER A 1 87 ? 14.046 4.252 -3.540 1.00 79.31 87 SER A CA 1
ATOM 706 C C . SER A 1 87 ? 14.352 4.340 -2.040 1.00 79.31 87 SER A C 1
ATOM 708 O O . SER A 1 87 ? 13.490 4.019 -1.224 1.00 79.31 87 SER A O 1
ATOM 710 N N . VAL A 1 88 ? 15.539 4.830 -1.666 1.00 83.88 88 VAL A N 1
ATOM 711 C CA . VAL A 1 88 ? 15.935 5.011 -0.261 1.00 83.88 88 VAL A CA 1
ATOM 712 C C . VAL A 1 88 ? 15.090 6.098 0.395 1.00 83.88 88 VAL A C 1
ATOM 714 O O . VAL A 1 88 ? 14.574 5.886 1.491 1.00 83.88 88 VAL A O 1
ATOM 717 N N . GLU A 1 89 ? 14.886 7.227 -0.284 1.00 83.62 89 GLU A N 1
ATOM 718 C CA . GLU A 1 89 ? 14.027 8.311 0.204 1.00 83.62 89 GLU A CA 1
ATOM 719 C C . GLU A 1 89 ? 12.579 7.849 0.403 1.00 83.62 89 GLU A C 1
ATOM 721 O O . GLU A 1 89 ? 11.982 8.128 1.444 1.00 83.62 89 GLU A O 1
ATOM 726 N N . ALA A 1 90 ? 12.030 7.087 -0.548 1.00 85.81 90 ALA A N 1
ATOM 727 C CA . ALA A 1 90 ? 10.687 6.528 -0.431 1.00 85.81 90 ALA A CA 1
ATOM 728 C C . ALA A 1 90 ? 10.564 5.573 0.769 1.00 85.81 90 ALA A C 1
ATOM 730 O O . ALA A 1 90 ? 9.600 5.670 1.528 1.00 85.81 90 ALA A O 1
ATOM 731 N N . ILE A 1 91 ? 11.547 4.690 0.984 1.00 88.81 91 ILE A N 1
ATOM 732 C CA . ILE A 1 91 ? 11.568 3.781 2.141 1.00 88.81 91 ILE A CA 1
ATOM 733 C C . ILE A 1 91 ? 11.642 4.575 3.449 1.00 88.81 91 ILE A C 1
ATOM 735 O O . ILE A 1 91 ? 10.876 4.300 4.372 1.00 88.81 91 ILE A O 1
ATOM 739 N N . LEU A 1 92 ? 12.523 5.576 3.532 1.00 91.31 92 LEU A N 1
ATOM 740 C CA . LEU A 1 92 ? 12.651 6.423 4.720 1.00 91.31 92 LEU A CA 1
ATOM 741 C C . LEU A 1 92 ? 11.352 7.173 5.024 1.00 91.31 92 LEU A C 1
ATOM 743 O O . LEU A 1 92 ? 10.951 7.242 6.184 1.00 91.31 92 LEU A O 1
ATOM 747 N N . LEU A 1 93 ? 10.674 7.692 3.998 1.00 90.81 93 LEU A N 1
ATOM 748 C CA . LEU A 1 93 ? 9.395 8.384 4.147 1.00 90.81 93 LEU A CA 1
ATOM 749 C C . LEU A 1 93 ? 8.296 7.442 4.654 1.00 90.81 93 LEU A C 1
ATOM 751 O O . LEU A 1 93 ? 7.536 7.827 5.546 1.00 90.81 93 LEU A O 1
ATOM 755 N N . VAL A 1 94 ? 8.231 6.212 4.134 1.00 91.31 94 VAL A N 1
ATOM 756 C CA . VAL A 1 94 ? 7.288 5.186 4.610 1.00 91.31 94 VAL A CA 1
ATOM 757 C C . VAL A 1 94 ? 7.560 4.852 6.076 1.00 91.31 94 VAL A C 1
ATOM 759 O O . VAL A 1 94 ? 6.664 4.997 6.904 1.00 91.31 94 VAL A O 1
ATOM 762 N N . VAL A 1 95 ? 8.808 4.524 6.426 1.00 94.00 95 VAL A N 1
ATOM 763 C CA . VAL A 1 95 ? 9.198 4.194 7.808 1.00 94.00 95 VAL A CA 1
ATOM 764 C C . VAL A 1 95 ? 8.904 5.354 8.760 1.00 94.00 95 VAL A C 1
ATOM 766 O O . VAL A 1 95 ? 8.353 5.147 9.840 1.00 94.00 95 VAL A O 1
ATOM 769 N N . PHE A 1 96 ? 9.237 6.584 8.368 1.00 95.69 96 PHE A N 1
ATOM 770 C CA . PHE A 1 96 ? 8.945 7.771 9.166 1.00 95.69 96 PHE A CA 1
ATOM 771 C C . PHE A 1 96 ? 7.440 7.941 9.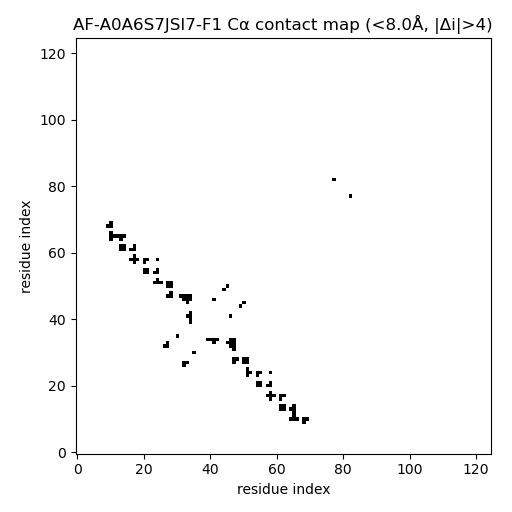399 1.00 95.69 96 PHE A C 1
ATOM 773 O O . PHE A 1 96 ? 7.013 8.183 10.528 1.00 95.69 96 PHE A O 1
ATOM 780 N N . THR A 1 97 ? 6.631 7.778 8.351 1.00 91.62 97 THR A N 1
ATOM 781 C CA . THR A 1 97 ? 5.169 7.891 8.438 1.00 91.62 97 THR A CA 1
ATOM 782 C C . THR A 1 97 ? 4.589 6.827 9.371 1.00 91.62 97 THR A C 1
ATOM 784 O O . THR A 1 97 ? 3.789 7.157 10.249 1.00 91.62 97 THR A O 1
ATOM 787 N N . ASP A 1 98 ? 5.049 5.581 9.257 1.00 91.50 98 ASP A N 1
ATOM 788 C CA . ASP A 1 98 ? 4.611 4.478 10.116 1.00 91.50 98 ASP A CA 1
ATOM 789 C C . ASP A 1 98 ? 4.981 4.719 11.586 1.00 91.50 98 ASP A C 1
ATOM 791 O O . ASP A 1 98 ? 4.155 4.511 12.479 1.00 91.50 98 ASP A O 1
ATOM 795 N N . LEU A 1 99 ? 6.186 5.238 11.851 1.00 96.00 99 LEU A N 1
ATOM 796 C CA . LEU A 1 99 ? 6.617 5.615 13.199 1.00 96.00 99 LEU A CA 1
ATOM 797 C C . LEU A 1 99 ? 5.754 6.737 13.784 1.00 96.00 99 LEU A C 1
ATOM 799 O O . LEU A 1 99 ? 5.363 6.663 14.950 1.00 96.00 99 LEU A O 1
ATOM 803 N N . VAL A 1 100 ? 5.420 7.762 12.993 1.00 96.31 100 VAL A N 1
ATOM 804 C CA . VAL A 1 100 ? 4.538 8.856 13.431 1.00 96.31 100 VAL A CA 1
ATOM 805 C C . VAL A 1 100 ? 3.155 8.320 13.800 1.00 96.31 100 VAL A C 1
ATOM 807 O O . VAL A 1 100 ? 2.631 8.662 14.864 1.00 96.31 100 VAL A O 1
ATOM 810 N N . ILE A 1 101 ? 2.580 7.452 12.963 1.00 92.81 101 ILE A N 1
ATOM 811 C CA . ILE A 1 101 ? 1.273 6.830 13.210 1.00 92.81 101 ILE A 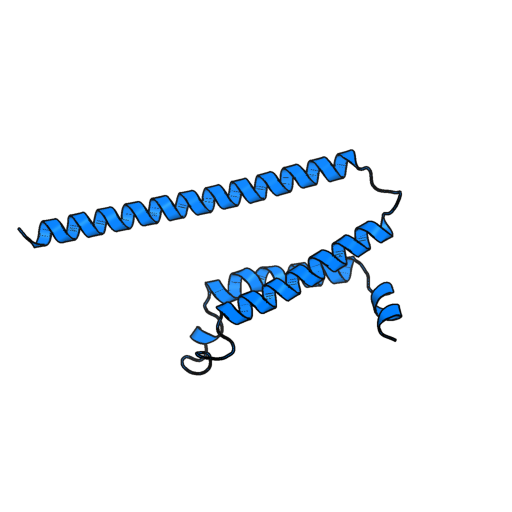CA 1
ATOM 812 C C . ILE A 1 101 ? 1.321 5.979 14.487 1.00 92.81 101 ILE A C 1
ATOM 814 O O . ILE A 1 101 ? 0.466 6.137 15.366 1.00 92.81 101 ILE A O 1
ATOM 818 N N . LEU A 1 102 ? 2.337 5.124 14.628 1.00 93.81 102 LEU A N 1
ATOM 819 C CA . LEU A 1 102 ? 2.516 4.254 15.790 1.00 93.81 102 LEU A CA 1
ATOM 820 C C . LEU A 1 102 ? 2.659 5.066 17.082 1.00 93.81 102 LEU A C 1
ATOM 822 O O . LEU A 1 102 ? 1.962 4.789 18.062 1.00 93.81 102 LEU A O 1
ATOM 826 N N . CYS A 1 103 ? 3.505 6.098 17.084 1.00 96.00 103 CYS A N 1
ATOM 827 C CA . CYS A 1 103 ? 3.688 6.989 18.229 1.00 96.00 103 CYS A CA 1
ATOM 828 C C . CYS A 1 103 ? 2.391 7.726 18.587 1.00 96.00 103 CYS A C 1
ATOM 830 O O . CYS A 1 103 ? 2.009 7.766 19.759 1.00 96.00 103 CYS A O 1
ATOM 832 N N . TYR A 1 104 ? 1.681 8.265 17.592 1.00 96.31 104 TYR A N 1
ATOM 833 C CA . TYR A 1 104 ? 0.412 8.962 17.801 1.00 96.31 104 TYR A CA 1
ATOM 834 C C . TYR A 1 104 ? -0.623 8.066 18.496 1.00 96.31 104 TYR A C 1
ATOM 836 O O . TYR A 1 104 ? -1.189 8.454 19.525 1.00 96.31 104 TYR A O 1
ATOM 844 N N . PHE A 1 105 ? -0.851 6.857 17.973 1.00 93.19 105 PHE A N 1
ATOM 845 C CA . PHE A 1 105 ? -1.826 5.932 18.553 1.00 93.19 105 PHE A CA 1
ATOM 846 C C . PHE A 1 105 ? -1.381 5.389 19.913 1.00 93.19 105 PHE A C 1
ATOM 848 O O . PHE A 1 105 ? -2.217 5.285 20.810 1.00 93.19 105 PHE A O 1
ATOM 855 N N . SER A 1 106 ? -0.085 5.136 20.109 1.00 94.50 106 SER A N 1
ATOM 856 C CA . SER A 1 106 ? 0.458 4.676 21.397 1.00 94.50 106 SER A CA 1
ATOM 857 C C . SER A 1 106 ? 0.246 5.710 22.504 1.00 94.50 106 SER A C 1
ATOM 859 O O . SER A 1 106 ? -0.257 5.381 23.578 1.00 94.50 106 SER A O 1
ATOM 861 N N . ILE A 1 107 ? 0.541 6.987 22.230 1.00 95.19 10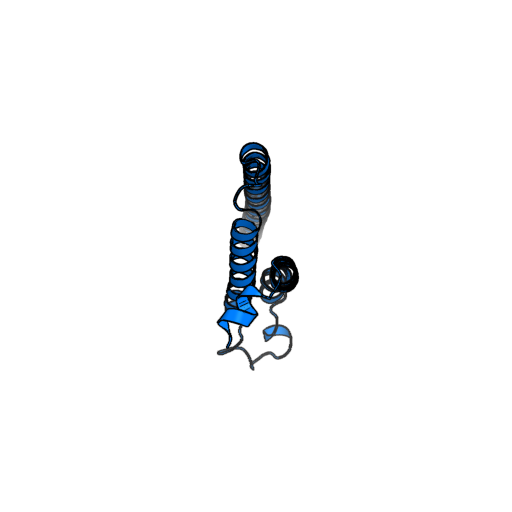7 ILE A N 1
ATOM 862 C CA . ILE A 1 107 ? 0.321 8.081 23.191 1.00 95.19 107 ILE A CA 1
ATOM 863 C C . ILE A 1 107 ? -1.173 8.260 23.474 1.00 95.19 107 ILE A C 1
ATOM 865 O O . ILE A 1 107 ? -1.571 8.472 24.622 1.00 95.19 107 ILE A O 1
ATOM 869 N N . LYS A 1 108 ? -2.013 8.193 22.435 1.00 94.75 108 LYS A N 1
ATOM 870 C CA . LYS A 1 108 ? -3.468 8.312 22.580 1.00 94.75 108 LYS A CA 1
ATOM 871 C C . LYS A 1 108 ? -4.039 7.189 23.450 1.00 94.75 108 LYS A C 1
ATOM 873 O O . LYS A 1 108 ? -4.871 7.477 24.308 1.00 94.75 108 LYS A O 1
ATOM 878 N N . LEU A 1 109 ? -3.574 5.954 23.258 1.00 93.00 109 LEU A N 1
ATOM 879 C CA . LEU A 1 109 ? -3.999 4.794 24.040 1.00 93.00 109 LEU A CA 1
ATOM 880 C C . LEU A 1 109 ? -3.548 4.918 25.501 1.00 93.00 109 LEU A C 1
ATOM 882 O O . LEU A 1 109 ? -4.386 4.832 26.393 1.00 93.00 109 LEU A O 1
ATOM 886 N N . TYR A 1 110 ? -2.273 5.245 25.739 1.00 94.56 110 TYR A N 1
ATOM 887 C CA . TYR A 1 110 ? -1.728 5.442 27.089 1.00 94.56 110 TYR A CA 1
ATOM 888 C C . TYR A 1 110 ? -2.506 6.502 27.886 1.00 94.56 110 TYR A C 1
ATOM 890 O O . TYR A 1 110 ? -2.884 6.284 29.035 1.00 94.56 110 TYR A O 1
ATOM 898 N N . LYS A 1 111 ? -2.828 7.640 27.251 1.00 94.56 111 LYS A N 1
ATOM 899 C CA . LYS A 1 111 ? -3.629 8.708 27.876 1.00 94.56 111 LYS A CA 1
ATOM 900 C C . LYS A 1 111 ? -5.081 8.309 28.148 1.00 94.56 111 LYS A C 1
ATOM 902 O O . LYS A 1 111 ? -5.700 8.907 29.023 1.00 94.56 111 LYS A O 1
ATOM 907 N N . SER A 1 112 ? -5.653 7.384 27.377 1.00 90.75 112 SER A N 1
ATOM 908 C CA . SER A 1 112 ? -7.014 6.890 27.619 1.00 90.75 112 SER A CA 1
ATOM 909 C C . SER A 1 112 ? -7.049 5.995 28.855 1.00 90.75 112 SER A C 1
ATOM 911 O O . SER A 1 112 ? -7.901 6.190 29.716 1.00 90.75 112 SER A O 1
ATOM 913 N N . THR A 1 113 ? -6.081 5.083 28.974 1.00 91.75 113 THR A N 1
ATOM 914 C CA . THR A 1 113 ? -5.957 4.166 30.114 1.00 91.75 113 THR A CA 1
ATOM 915 C C . THR A 1 113 ? -5.735 4.914 31.434 1.00 91.75 113 THR A C 1
ATOM 917 O O . THR A 1 113 ? -6.457 4.661 32.392 1.00 91.75 113 THR A O 1
ATOM 920 N N . ASP A 1 114 ? -4.825 5.899 31.477 1.00 91.31 114 ASP A N 1
ATOM 921 C CA . ASP A 1 114 ? -4.570 6.712 32.689 1.00 91.31 114 ASP A CA 1
ATOM 922 C C . ASP A 1 114 ? -5.814 7.500 33.147 1.00 91.31 114 ASP A C 1
ATOM 924 O O . ASP A 1 114 ? -6.072 7.656 34.342 1.00 91.31 114 ASP A O 1
ATOM 928 N N . LYS A 1 115 ? -6.630 7.978 32.198 1.00 91.06 115 LYS A N 1
ATOM 929 C CA . LYS A 1 115 ? -7.894 8.655 32.518 1.00 91.06 115 LYS A CA 1
ATOM 930 C C . LYS A 1 115 ? -8.923 7.702 33.119 1.00 91.06 115 LYS A C 1
ATOM 932 O O . LYS A 1 115 ? -9.598 8.090 34.071 1.00 91.06 115 LYS A O 1
ATOM 937 N N . GLU A 1 116 ? -9.066 6.498 32.567 1.00 90.12 116 GLU A N 1
ATOM 938 C CA . GLU A 1 116 ? -9.982 5.483 33.101 1.00 90.12 116 GLU A CA 1
ATOM 939 C C . GLU A 1 116 ? -9.575 5.031 34.509 1.00 90.12 116 GL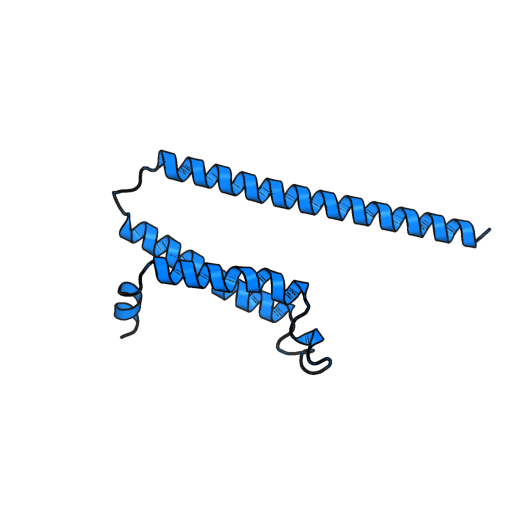U A C 1
ATOM 941 O O . GLU A 1 116 ? -10.434 4.922 35.384 1.00 90.12 116 GLU A O 1
ATOM 946 N N . GLU A 1 117 ? -8.276 4.852 34.762 1.00 89.06 117 GLU A N 1
ATOM 947 C CA . GLU A 1 117 ? -7.751 4.475 36.079 1.00 89.06 117 GLU A CA 1
ATOM 948 C C . GLU A 1 117 ? -8.068 5.538 37.147 1.00 89.06 117 GLU A C 1
ATOM 950 O O . GLU A 1 117 ? -8.629 5.222 38.198 1.00 89.06 117 GLU A O 1
ATOM 955 N N . LYS A 1 118 ? -7.833 6.822 36.840 1.00 87.25 118 LYS A N 1
ATOM 956 C CA . LYS A 1 118 ? -8.165 7.947 37.738 1.00 87.25 118 LYS A CA 1
ATOM 957 C C . LYS A 1 118 ? -9.666 8.093 37.998 1.00 87.25 118 LYS A C 1
ATOM 959 O O . LYS A 1 118 ? -10.067 8.436 39.108 1.00 87.25 118 LYS A O 1
ATOM 964 N N . LEU A 1 119 ? -10.505 7.840 36.990 1.00 88.19 119 LEU A N 1
ATOM 965 C CA . LEU A 1 119 ? -11.966 7.882 37.135 1.00 88.19 119 LEU A CA 1
ATOM 966 C C . LEU A 1 119 ? -12.504 6.753 38.020 1.00 88.19 119 LEU A C 1
ATOM 968 O O . LEU A 1 119 ? -13.488 6.965 38.726 1.00 88.19 119 LEU A O 1
ATOM 972 N N . ASN A 1 120 ? -11.886 5.572 37.980 1.00 84.44 120 ASN A N 1
ATOM 973 C CA . ASN A 1 120 ? -12.275 4.451 38.832 1.00 84.44 120 ASN A CA 1
ATOM 974 C C . ASN A 1 120 ? -11.829 4.651 40.286 1.00 84.44 120 ASN A C 1
ATOM 976 O O . ASN A 1 120 ? -12.602 4.331 41.184 1.00 84.44 120 ASN A O 1
ATOM 980 N N . TYR A 1 121 ? -10.651 5.242 40.518 1.00 85.94 121 TYR A N 1
ATOM 981 C CA . TYR A 1 121 ? -10.173 5.566 41.867 1.00 85.94 121 TYR A CA 1
ATOM 982 C C . TYR A 1 121 ? -11.120 6.546 42.584 1.00 85.94 121 TYR A C 1
ATOM 984 O O . TYR A 1 121 ? -11.602 6.259 43.672 1.00 85.94 121 TYR A O 1
ATOM 992 N N . ASN A 1 122 ? -11.520 7.632 41.912 1.00 82.06 122 ASN A N 1
ATOM 993 C CA . ASN A 1 122 ? -12.430 8.645 42.470 1.00 82.06 122 ASN A CA 1
ATOM 994 C C . ASN A 1 122 ? -13.882 8.164 42.706 1.00 82.06 122 ASN A C 1
ATOM 996 O O . ASN A 1 122 ? -14.689 8.935 43.213 1.00 82.06 122 ASN A O 1
ATOM 1000 N N . LYS A 1 123 ? -14.258 6.951 42.275 1.00 78.69 123 LYS A N 1
ATOM 1001 C CA . LYS A 1 123 ? -15.586 6.354 42.538 1.00 78.69 123 LYS A CA 1
ATOM 1002 C C . LYS A 1 123 ? -15.606 5.439 43.765 1.00 78.69 123 LYS A C 1
ATOM 1004 O O . LYS A 1 123 ? -16.685 4.992 44.148 1.00 78.69 123 LYS A O 1
ATOM 1009 N N . MET A 1 124 ? -14.437 5.077 44.292 1.00 71.00 124 MET A N 1
ATOM 1010 C CA . MET A 1 124 ? -14.302 4.216 45.470 1.00 71.00 124 MET A CA 1
ATOM 1011 C C . MET A 1 124 ? -14.237 5.011 46.784 1.00 71.00 124 MET A C 1
ATOM 1013 O O . MET A 1 124 ? -14.418 4.407 47.840 1.00 71.00 124 MET A O 1
ATOM 1017 N N . ASP A 1 125 ? -14.026 6.327 46.694 1.00 60.38 125 ASP A N 1
ATOM 1018 C CA . ASP A 1 125 ? -14.104 7.307 47.787 1.00 60.38 125 ASP A CA 1
ATOM 1019 C C . ASP A 1 125 ? -15.505 7.947 47.865 1.00 60.38 125 ASP A C 1
ATOM 1021 O O . ASP A 1 125 ? -15.966 8.233 48.995 1.00 60.38 125 ASP A O 1
#

InterPro domains:
  IPR004254 AdipoR/Haemolysin-III-related [PF03006] (15-63)

Mean predicted aligned error: 10.41 Å

Solvent-accessible surface area (backbone atoms only — not comparable to full-atom values): 6838 Å² total; per-residue (Å²): 118,67,69,64,52,59,70,68,56,54,42,64,61,26,46,53,51,19,66,62,30,48,57,48,36,56,48,30,47,74,67,34,44,46,48,72,79,42,72,81,76,26,82,88,59,64,32,20,70,57,46,28,54,52,34,43,50,54,19,50,50,25,46,51,54,18,51,53,43,47,54,63,74,42,66,91,73,69,62,65,69,64,56,50,50,56,51,51,52,51,51,51,53,50,54,52,50,53,50,51,52,52,52,52,52,51,54,53,49,54,57,50,54,57,51,52,54,55,56,54,56,71,69,77,113

pLDDT: mean 81.03, std 11.62, range [50.38, 96.31]